Protein AF-A0A6M1ZWC2-F1 (afdb_monomer_lite)

pLDDT: mean 78.91, std 10.88, range [34.09, 90.25]

Sequence (92 aa):
MQEESSILEKAFDHLSAVPFLRKIMKNLWMISTIFLGLMILIEITSIKMNKIKFRKDFLKTISLFILINSFFARIFFLWDKREKKLKLKKKK

Structure (mmCIF, N/CA/C/O backbone):
data_AF-A0A6M1ZWC2-F1
#
_entry.id   AF-A0A6M1ZWC2-F1
#
loop_
_atom_site.group_PDB
_atom_site.id
_atom_site.type_symbol
_atom_site.label_atom_id
_atom_site.label_alt_id
_atom_site.label_comp_id
_atom_site.label_asym_id
_atom_site.label_entity_id
_atom_site.label_seq_id
_atom_site.pdbx_PDB_ins_code
_atom_site.Cartn_x
_atom_site.Cartn_y
_atom_site.Cartn_z
_atom_site.occupancy
_atom_site.B_iso_or_equiv
_atom_site.auth_seq_id
_atom_site.auth_comp_id
_atom_site.auth_asym_id
_atom_site.auth_atom_id
_atom_site.pdbx_PDB_model_num
ATOM 1 N N . MET A 1 1 ? 3.055 -3.193 -33.698 1.00 37.97 1 MET A N 1
ATOM 2 C CA . MET A 1 1 ? 2.167 -2.249 -32.986 1.00 37.97 1 MET A CA 1
ATOM 3 C C . MET A 1 1 ? 2.962 -1.595 -31.871 1.00 37.97 1 MET A C 1
ATOM 5 O O . MET A 1 1 ? 3.344 -2.284 -30.933 1.00 37.97 1 MET A O 1
ATOM 9 N N . GLN A 1 2 ? 3.303 -0.314 -32.018 1.00 34.09 2 GLN A N 1
ATOM 10 C CA . GLN A 1 2 ? 3.825 0.489 -30.912 1.00 34.09 2 GLN A CA 1
ATOM 11 C C . GLN A 1 2 ? 2.638 0.779 -29.987 1.00 34.09 2 GLN A C 1
ATOM 13 O O . GLN A 1 2 ? 1.750 1.535 -30.360 1.00 34.09 2 GLN A O 1
ATOM 18 N N . GLU A 1 3 ? 2.572 0.118 -28.829 1.00 49.47 3 GLU A N 1
ATOM 19 C CA . GLU A 1 3 ? 1.675 0.552 -27.755 1.00 49.47 3 GLU A CA 1
ATOM 20 C C . GLU A 1 3 ? 2.132 1.952 -27.341 1.00 49.47 3 GLU A C 1
ATOM 22 O O . GLU A 1 3 ? 3.241 2.117 -26.823 1.00 49.47 3 GLU A O 1
ATOM 27 N N . GLU A 1 4 ? 1.315 2.969 -27.614 1.00 48.34 4 GLU A N 1
ATOM 28 C CA . GLU A 1 4 ? 1.518 4.294 -27.043 1.00 48.34 4 GLU A CA 1
ATOM 29 C C . GLU A 1 4 ? 1.548 4.144 -25.521 1.00 48.34 4 GLU A C 1
ATOM 31 O O . GLU A 1 4 ? 0.543 3.832 -24.881 1.00 48.34 4 GLU A O 1
ATOM 36 N N . SER A 1 5 ? 2.732 4.306 -24.930 1.00 60.28 5 SER A N 1
ATOM 37 C CA . SER A 1 5 ? 2.897 4.191 -23.486 1.00 60.28 5 SER A CA 1
ATOM 38 C C . SER A 1 5 ? 2.007 5.241 -22.818 1.00 60.28 5 SER A C 1
ATOM 40 O O . SER A 1 5 ? 2.232 6.444 -23.005 1.00 60.28 5 SER A O 1
ATOM 42 N N . SER A 1 6 ? 1.019 4.792 -22.044 1.00 77.56 6 SER A N 1
ATOM 43 C CA . SER A 1 6 ? 0.154 5.668 -21.248 1.00 77.56 6 SER A CA 1
ATOM 44 C C . SER A 1 6 ? 0.995 6.657 -20.427 1.00 77.56 6 SER A C 1
ATOM 46 O O . SER A 1 6 ? 2.107 6.336 -20.003 1.00 77.56 6 SER A O 1
ATOM 48 N N . ILE A 1 7 ? 0.475 7.864 -20.174 1.00 81.56 7 ILE A N 1
ATOM 49 C CA . ILE A 1 7 ? 1.137 8.902 -19.355 1.00 81.56 7 ILE A CA 1
ATOM 50 C C . ILE A 1 7 ? 1.604 8.321 -18.010 1.00 81.56 7 ILE A C 1
ATOM 52 O O . ILE A 1 7 ? 2.690 8.640 -17.526 1.00 81.56 7 ILE A O 1
ATOM 56 N N . LEU A 1 8 ? 0.818 7.397 -17.454 1.00 78.50 8 LEU A N 1
ATOM 57 C CA . LEU A 1 8 ? 1.147 6.679 -16.230 1.00 78.50 8 LEU A CA 1
ATOM 58 C C . LEU A 1 8 ? 2.401 5.799 -16.382 1.00 78.50 8 LEU A C 1
ATOM 60 O O . LEU A 1 8 ? 3.222 5.729 -15.473 1.00 78.50 8 LEU A O 1
ATOM 64 N N . GLU A 1 9 ? 2.587 5.153 -17.534 1.00 77.19 9 GLU A N 1
ATOM 65 C CA . GLU A 1 9 ? 3.781 4.351 -17.811 1.00 77.19 9 GLU A CA 1
ATOM 66 C C . GLU A 1 9 ? 5.029 5.212 -17.969 1.00 77.19 9 GLU A C 1
ATOM 68 O O . GLU A 1 9 ? 6.065 4.870 -17.406 1.00 77.19 9 GLU A O 1
ATOM 73 N N . LYS A 1 10 ? 4.928 6.353 -18.665 1.00 80.69 10 LYS A N 1
ATOM 74 C CA . LYS A 1 10 ? 6.044 7.306 -18.771 1.00 80.69 10 LYS A CA 1
ATOM 75 C C . LYS A 1 10 ? 6.451 7.815 -17.391 1.00 80.69 10 LYS A C 1
ATOM 77 O O . LYS A 1 10 ? 7.635 7.829 -17.066 1.00 80.69 10 LYS A O 1
ATOM 82 N N . ALA A 1 11 ? 5.473 8.157 -16.549 1.00 81.50 11 ALA A N 1
ATOM 83 C CA . ALA A 1 11 ? 5.726 8.536 -15.165 1.00 81.50 11 ALA A CA 1
ATOM 84 C C . ALA A 1 11 ? 6.448 7.415 -14.400 1.00 81.50 11 ALA A C 1
ATOM 86 O O . ALA A 1 11 ? 7.457 7.681 -13.754 1.00 81.50 11 ALA A O 1
ATOM 87 N N . PHE A 1 12 ? 6.016 6.155 -14.517 1.00 82.25 12 PHE A N 1
ATOM 88 C CA . PHE A 1 12 ? 6.717 5.036 -13.879 1.00 82.25 12 PHE A CA 1
ATOM 89 C C . PHE A 1 12 ? 8.128 4.807 -14.413 1.00 82.25 12 PHE A C 1
ATOM 91 O O . PHE A 1 12 ? 9.008 4.460 -13.626 1.00 82.25 12 PHE A O 1
ATOM 98 N N . ASP A 1 13 ? 8.370 5.004 -15.706 1.00 80.81 13 ASP A N 1
ATOM 99 C CA . ASP A 1 13 ? 9.701 4.862 -16.295 1.00 80.81 13 ASP A CA 1
ATOM 100 C C . ASP A 1 13 ? 10.654 5.951 -15.739 1.00 80.81 13 ASP A C 1
ATOM 102 O O . ASP A 1 13 ? 11.775 5.630 -15.338 1.00 80.81 13 ASP A O 1
ATOM 106 N N . HIS A 1 14 ? 10.183 7.197 -15.566 1.00 82.56 14 HIS A N 1
ATOM 107 C CA . HIS A 1 14 ? 10.935 8.263 -14.878 1.00 82.56 14 HIS A CA 1
ATOM 108 C C . HIS A 1 14 ? 11.152 7.978 -13.385 1.00 82.56 14 HIS A C 1
ATOM 110 O O . HIS A 1 14 ? 12.255 8.158 -12.871 1.00 82.56 14 HIS A O 1
ATOM 116 N N . LEU A 1 15 ? 10.127 7.494 -12.679 1.00 79.56 15 LEU A N 1
ATOM 117 C CA . LEU A 1 15 ? 10.229 7.154 -11.257 1.00 79.56 15 LEU A CA 1
ATOM 118 C C . LEU A 1 15 ? 11.191 5.973 -11.033 1.00 79.56 15 LEU A C 1
ATOM 120 O O . LEU A 1 15 ? 11.960 5.975 -10.074 1.00 79.56 15 LEU A O 1
ATOM 124 N N . SER A 1 16 ? 11.204 4.992 -11.942 1.00 77.94 16 SER A N 1
ATOM 125 C CA . SER A 1 16 ? 12.109 3.830 -11.903 1.00 77.94 16 SER A CA 1
ATOM 126 C C . SER A 1 16 ? 13.578 4.201 -12.105 1.00 77.94 16 SER A C 1
ATOM 128 O O . SER A 1 16 ? 14.454 3.438 -11.700 1.00 77.94 16 SER A O 1
ATOM 130 N N . ALA A 1 17 ? 13.873 5.366 -12.690 1.00 79.25 17 ALA A N 1
ATOM 131 C CA . ALA A 1 17 ? 15.239 5.880 -12.765 1.00 79.25 17 ALA A CA 1
ATOM 132 C C . ALA A 1 17 ? 15.790 6.287 -11.383 1.00 79.25 17 ALA A C 1
ATOM 134 O O . ALA A 1 17 ? 17.003 6.391 -11.217 1.00 79.25 17 ALA A O 1
ATOM 135 N N . VAL A 1 18 ? 14.919 6.475 -10.381 1.00 82.62 18 VAL A N 1
ATOM 136 C CA . VAL A 1 18 ? 15.281 6.926 -9.031 1.00 82.62 18 VAL A CA 1
ATOM 137 C C . VAL A 1 18 ? 14.991 5.821 -7.996 1.00 82.62 18 VAL A C 1
ATOM 139 O O . VAL A 1 18 ? 13.932 5.810 -7.361 1.00 82.62 18 VAL A O 1
ATOM 142 N N . PRO A 1 19 ? 15.930 4.888 -7.746 1.00 74.00 19 PRO A N 1
ATOM 143 C CA . PRO A 1 19 ? 15.702 3.726 -6.875 1.00 74.00 19 PRO A CA 1
ATOM 144 C C . PRO A 1 19 ? 15.400 4.092 -5.411 1.00 74.00 19 PRO A C 1
ATOM 146 O O . PRO A 1 19 ? 14.732 3.336 -4.701 1.00 74.00 19 PRO A O 1
ATOM 149 N N . PHE A 1 20 ? 15.842 5.266 -4.950 1.00 81.88 20 PHE A N 1
ATOM 150 C CA . PHE A 1 20 ? 15.532 5.770 -3.609 1.00 81.88 20 PHE A CA 1
ATOM 151 C C . PHE A 1 20 ? 14.038 6.070 -3.425 1.00 81.88 20 PHE A C 1
ATOM 153 O O . PHE A 1 20 ? 13.474 5.790 -2.366 1.00 81.88 20 PHE A O 1
ATOM 160 N N . LEU A 1 21 ? 13.370 6.557 -4.473 1.00 82.00 21 LEU A N 1
ATOM 161 C CA . LEU A 1 21 ? 11.964 6.945 -4.418 1.00 82.00 21 LEU A CA 1
ATOM 162 C C . LEU A 1 21 ? 11.054 5.738 -4.156 1.00 82.00 21 LEU A C 1
ATOM 164 O O . LEU A 1 21 ? 10.088 5.816 -3.399 1.00 82.00 21 LEU A O 1
ATOM 168 N N . ARG A 1 22 ? 11.427 4.579 -4.707 1.00 79.69 22 ARG A N 1
ATOM 169 C CA . ARG A 1 22 ? 10.770 3.299 -4.431 1.00 79.69 22 ARG A CA 1
ATOM 170 C C . ARG A 1 22 ? 10.888 2.902 -2.959 1.00 79.69 22 ARG A C 1
ATOM 172 O O . ARG A 1 22 ? 9.917 2.426 -2.370 1.00 79.69 22 ARG A O 1
ATOM 179 N N . LYS A 1 23 ? 12.072 3.082 -2.362 1.00 83.62 23 LYS A N 1
ATOM 180 C CA . LYS A 1 23 ? 12.312 2.782 -0.942 1.00 83.62 23 LYS A CA 1
ATOM 181 C C . LYS A 1 23 ? 11.474 3.697 -0.048 1.00 83.62 23 LYS A C 1
ATOM 183 O O . LYS A 1 23 ? 10.855 3.198 0.887 1.00 83.62 23 LYS A O 1
ATOM 188 N N . ILE A 1 24 ? 11.388 4.988 -0.382 1.00 85.81 24 ILE A N 1
ATOM 189 C CA . ILE A 1 24 ? 10.502 5.933 0.312 1.00 85.81 24 ILE A CA 1
ATOM 190 C C . ILE A 1 24 ? 9.052 5.470 0.209 1.00 85.81 24 ILE A C 1
ATOM 192 O O . ILE A 1 24 ? 8.421 5.284 1.240 1.00 85.81 24 ILE A O 1
ATOM 196 N N . MET A 1 25 ? 8.540 5.221 -1.001 1.00 82.81 25 MET A N 1
ATOM 197 C CA . MET A 1 25 ? 7.141 4.825 -1.210 1.00 82.81 25 MET A CA 1
ATOM 198 C C . MET A 1 25 ? 6.783 3.550 -0.430 1.00 82.81 25 MET A C 1
ATOM 200 O O . MET A 1 25 ? 5.741 3.490 0.219 1.00 82.81 25 MET A O 1
ATOM 204 N N . LYS A 1 26 ? 7.675 2.548 -0.429 1.00 83.62 26 LYS A N 1
ATOM 205 C CA . LYS A 1 26 ? 7.491 1.312 0.345 1.00 83.62 26 LYS A CA 1
ATOM 206 C C . LYS A 1 26 ? 7.454 1.579 1.851 1.00 83.62 26 LYS A C 1
ATOM 208 O O . LYS A 1 26 ? 6.597 1.033 2.539 1.00 83.62 26 LYS A O 1
ATOM 213 N N . ASN A 1 27 ? 8.373 2.398 2.360 1.00 86.06 27 ASN A N 1
ATOM 214 C CA . ASN A 1 27 ? 8.408 2.751 3.778 1.00 86.06 27 ASN A CA 1
ATOM 215 C C . ASN A 1 27 ? 7.160 3.541 4.177 1.00 86.06 27 ASN A C 1
ATOM 217 O O . ASN A 1 27 ? 6.570 3.255 5.211 1.00 86.06 27 ASN A O 1
ATOM 221 N N . LEU A 1 28 ? 6.725 4.480 3.337 1.00 85.19 28 LEU A N 1
ATOM 222 C CA . LEU A 1 28 ? 5.549 5.309 3.576 1.00 85.19 28 LEU A CA 1
ATOM 223 C C . LEU A 1 28 ? 4.278 4.454 3.640 1.00 85.19 28 LEU A C 1
ATOM 225 O O . LEU A 1 28 ? 3.497 4.602 4.573 1.00 85.19 28 LEU A O 1
ATOM 229 N N . TRP A 1 29 ? 4.136 3.494 2.719 1.00 84.25 29 TRP A N 1
ATOM 230 C CA . TRP A 1 29 ? 3.046 2.514 2.716 1.00 84.25 29 TRP A CA 1
ATOM 231 C C . TRP A 1 29 ? 3.071 1.568 3.929 1.00 84.25 29 TRP A C 1
ATOM 233 O O . TRP A 1 29 ? 2.036 1.196 4.486 1.00 84.25 29 TRP A O 1
ATOM 243 N N . MET A 1 30 ? 4.260 1.158 4.372 1.00 85.25 30 MET A N 1
ATOM 244 C CA . MET A 1 30 ? 4.394 0.300 5.549 1.00 85.25 30 MET A CA 1
ATOM 245 C C . MET A 1 30 ? 4.034 1.061 6.830 1.00 85.25 30 MET A C 1
ATOM 247 O O . MET A 1 30 ? 3.254 0.565 7.640 1.00 85.25 30 MET A O 1
ATOM 251 N N . ILE A 1 31 ? 4.551 2.283 6.985 1.00 87.44 31 ILE A N 1
ATOM 252 C CA . ILE A 1 31 ? 4.273 3.154 8.131 1.00 87.44 31 ILE A CA 1
ATOM 253 C C . ILE A 1 31 ? 2.785 3.503 8.185 1.00 87.44 31 ILE A C 1
ATOM 255 O O . ILE A 1 31 ? 2.188 3.407 9.255 1.00 87.44 31 ILE A O 1
ATOM 259 N N . SER A 1 32 ? 2.162 3.840 7.049 1.00 84.38 32 SER A N 1
ATOM 260 C CA . SER A 1 32 ? 0.724 4.118 6.993 1.00 84.38 32 SER A CA 1
ATOM 261 C C . SER A 1 32 ? -0.092 2.908 7.454 1.00 84.38 32 SER A C 1
ATOM 263 O O . SER A 1 32 ? -0.992 3.043 8.281 1.00 84.38 32 SER A O 1
ATOM 265 N N . THR A 1 33 ? 0.261 1.708 6.992 1.00 86.19 33 THR A N 1
ATOM 266 C CA . THR A 1 33 ? -0.423 0.463 7.374 1.00 86.19 33 THR A CA 1
ATOM 267 C C . THR A 1 33 ? -0.279 0.159 8.870 1.00 86.19 33 THR A C 1
ATOM 269 O O . THR A 1 33 ? -1.266 -0.184 9.521 1.00 86.19 33 THR A O 1
ATOM 272 N N . ILE A 1 34 ? 0.920 0.331 9.439 1.00 89.00 34 ILE A N 1
ATOM 273 C CA . ILE A 1 34 ? 1.162 0.156 10.881 1.00 89.00 34 ILE A CA 1
ATOM 274 C C . ILE A 1 34 ? 0.353 1.175 11.690 1.00 89.00 34 ILE A C 1
ATOM 276 O O . ILE A 1 34 ? -0.300 0.809 12.666 1.00 89.00 34 ILE A O 1
ATOM 280 N N . PHE A 1 35 ? 0.355 2.441 11.267 1.00 85.69 35 PHE A N 1
ATOM 281 C CA . PHE A 1 35 ? -0.388 3.508 11.931 1.00 85.69 35 PHE A CA 1
ATOM 282 C C . PHE A 1 35 ? -1.897 3.230 11.951 1.00 85.69 35 PHE A C 1
ATOM 284 O O . PHE A 1 35 ? -2.534 3.380 12.993 1.00 85.69 35 PHE A O 1
ATOM 291 N N . LEU A 1 36 ? -2.460 2.742 10.839 1.00 87.12 36 LEU A N 1
ATOM 292 C CA . LEU A 1 36 ? -3.860 2.319 10.774 1.00 87.12 36 LEU A CA 1
ATOM 293 C C . LEU A 1 36 ? -4.162 1.192 11.773 1.00 87.12 36 LEU A C 1
ATOM 295 O O . LEU A 1 36 ? -5.161 1.256 12.489 1.00 87.12 36 LEU A O 1
ATOM 299 N N . GLY A 1 37 ? -3.291 0.181 11.846 1.00 88.38 37 GLY A N 1
ATOM 300 C CA . GLY A 1 37 ? -3.430 -0.922 12.798 1.00 88.38 37 GLY A CA 1
ATOM 301 C C . GLY A 1 37 ? -3.407 -0.447 14.253 1.00 88.38 37 GLY A C 1
ATOM 302 O O . GLY A 1 37 ? -4.270 -0.831 15.041 1.00 88.38 37 GLY A O 1
ATOM 303 N N . LEU A 1 38 ? -2.474 0.447 14.595 1.00 90.25 38 LEU A N 1
ATOM 304 C CA . LEU A 1 38 ? -2.388 1.052 15.928 1.00 90.25 38 LEU A CA 1
ATOM 305 C C . LEU A 1 38 ? -3.637 1.864 16.273 1.00 90.25 38 LEU A C 1
ATOM 307 O O . LEU A 1 38 ? -4.177 1.710 17.365 1.00 90.25 38 LEU A O 1
ATOM 311 N N . MET A 1 39 ? -4.134 2.681 15.341 1.00 85.56 39 MET A N 1
ATOM 312 C CA . MET A 1 39 ? -5.370 3.439 15.537 1.00 85.56 39 MET A CA 1
ATOM 313 C C . MET A 1 39 ? -6.557 2.517 15.846 1.00 85.56 39 MET A C 1
ATOM 315 O O . MET A 1 39 ? -7.299 2.778 16.794 1.00 85.56 39 MET A O 1
ATOM 319 N N . ILE A 1 40 ? -6.722 1.424 15.092 1.00 87.75 40 ILE A N 1
ATOM 320 C CA . ILE A 1 40 ? -7.795 0.439 15.315 1.00 87.75 40 ILE A CA 1
ATOM 321 C C . ILE A 1 40 ? -7.669 -0.203 16.702 1.00 87.75 40 ILE A C 1
ATOM 323 O O . ILE A 1 40 ? -8.659 -0.292 17.427 1.00 87.75 40 ILE A O 1
ATOM 327 N N . LEU A 1 41 ? -6.459 -0.613 17.096 1.00 89.25 41 LEU A N 1
ATOM 328 C CA . LEU A 1 41 ? -6.210 -1.222 18.406 1.00 89.25 41 LEU A CA 1
ATOM 329 C C . LEU A 1 41 ? -6.503 -0.262 19.562 1.00 89.25 41 LEU A C 1
ATOM 331 O O . LEU A 1 41 ? -7.097 -0.680 20.559 1.00 89.25 41 LEU A O 1
ATOM 335 N N . ILE A 1 42 ? -6.131 1.015 19.432 1.00 85.69 42 ILE A N 1
ATOM 336 C CA . ILE A 1 42 ? -6.436 2.047 20.430 1.00 85.69 42 ILE A CA 1
ATOM 337 C C . ILE A 1 42 ? -7.949 2.209 20.579 1.00 85.69 42 ILE A C 1
ATOM 339 O O . ILE A 1 42 ? -8.440 2.216 21.707 1.00 85.69 42 ILE A O 1
ATOM 343 N N . GLU A 1 43 ? -8.704 2.283 19.478 1.00 82.75 43 GLU A N 1
ATOM 344 C CA . GLU A 1 43 ? -10.161 2.431 19.557 1.00 82.75 43 GLU A CA 1
ATOM 345 C C . GLU A 1 43 ? -10.820 1.188 20.180 1.00 82.75 43 GLU A C 1
ATOM 347 O O . GLU A 1 43 ? -11.649 1.325 21.076 1.00 82.75 43 GLU A O 1
ATOM 352 N N . ILE A 1 44 ? -10.404 -0.028 19.800 1.00 85.94 44 ILE A N 1
ATOM 353 C CA . ILE A 1 44 ? -10.906 -1.280 20.400 1.00 85.94 44 ILE A CA 1
ATOM 354 C C . ILE A 1 44 ? -10.619 -1.322 21.907 1.00 85.94 44 ILE A C 1
ATOM 356 O O . ILE A 1 44 ? -11.497 -1.657 22.706 1.00 85.94 44 ILE A O 1
ATOM 360 N N . THR A 1 45 ? -9.401 -0.956 22.307 1.00 84.69 45 THR A N 1
ATOM 361 C CA . THR A 1 45 ? -8.993 -0.931 23.719 1.00 84.69 45 THR A CA 1
ATOM 362 C C . THR A 1 45 ? -9.776 0.129 24.493 1.00 84.69 45 THR A C 1
ATOM 364 O O . THR A 1 45 ? -10.236 -0.133 25.602 1.00 84.69 45 THR A O 1
ATOM 367 N N . SER A 1 46 ? -10.009 1.296 23.886 1.00 81.69 46 SER A N 1
ATOM 368 C CA . SER A 1 46 ? -10.802 2.390 24.454 1.00 81.69 46 SER A CA 1
ATOM 369 C C . SER A 1 46 ? -12.265 1.992 24.682 1.00 81.69 46 SER A C 1
ATOM 371 O O . SER A 1 46 ? -12.810 2.233 25.763 1.00 81.69 46 SER A O 1
ATOM 373 N N . ILE A 1 47 ? -12.878 1.307 23.711 1.00 82.12 47 ILE A N 1
ATOM 374 C CA . ILE A 1 47 ? -14.238 0.760 23.823 1.00 82.12 47 ILE A CA 1
ATOM 375 C C . ILE A 1 47 ? -14.306 -0.265 24.960 1.00 82.12 47 ILE A C 1
ATOM 377 O O . ILE A 1 47 ? -15.241 -0.233 25.762 1.00 82.12 47 ILE A O 1
ATOM 381 N N . LYS A 1 48 ? -13.302 -1.148 25.054 1.00 81.00 48 LYS A N 1
ATOM 382 C CA . LYS A 1 48 ? -13.248 -2.215 26.061 1.00 81.00 48 LYS A CA 1
ATOM 383 C C . LYS A 1 48 ? -13.001 -1.688 27.480 1.00 81.00 48 LYS A C 1
ATOM 385 O O . LYS A 1 48 ? -13.604 -2.208 28.412 1.00 81.00 48 LYS A O 1
ATOM 390 N N . MET A 1 49 ? -12.132 -0.688 27.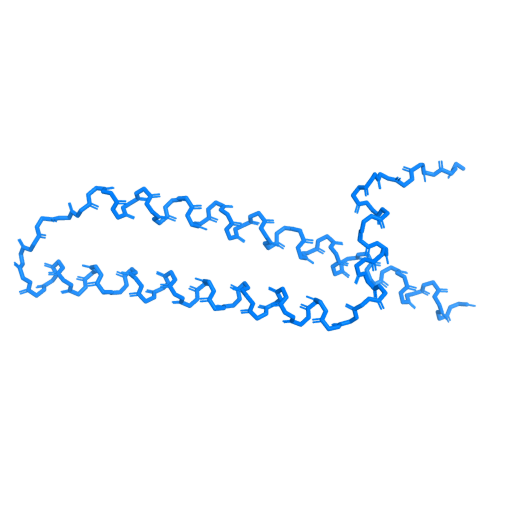654 1.00 79.00 49 MET A N 1
ATOM 391 C CA . MET A 1 49 ? -11.749 -0.180 28.980 1.00 79.00 49 MET A CA 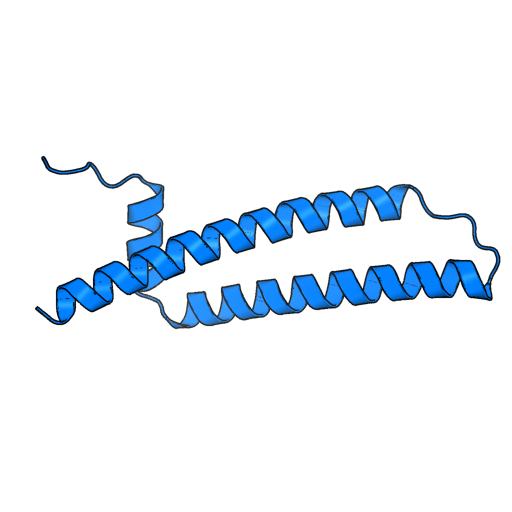1
ATOM 392 C C . MET A 1 49 ? -12.715 0.872 29.540 1.00 79.00 49 MET A C 1
ATOM 394 O O . MET A 1 49 ? -12.991 0.836 30.733 1.00 79.00 49 MET A O 1
ATOM 398 N N . ASN A 1 50 ? -13.256 1.783 28.721 1.00 60.50 50 ASN A N 1
ATOM 399 C CA . ASN A 1 50 ? -13.900 3.000 29.244 1.00 60.50 50 ASN A CA 1
ATOM 400 C C . ASN A 1 50 ? -15.400 3.160 28.933 1.00 60.50 50 ASN A C 1
ATOM 402 O O . ASN A 1 50 ? -15.944 4.233 29.185 1.00 60.50 50 ASN A O 1
ATOM 406 N N . LYS A 1 51 ? -16.100 2.155 28.377 1.00 57.09 51 LYS A N 1
ATOM 407 C CA . LYS A 1 51 ? -17.502 2.311 27.903 1.00 57.09 51 LYS A CA 1
ATOM 408 C C . LYS A 1 51 ? -17.696 3.574 27.029 1.00 57.09 51 LYS A C 1
ATOM 410 O O . LYS A 1 51 ? -18.772 4.173 27.010 1.00 57.09 51 LYS A O 1
ATOM 415 N N . ILE A 1 52 ? -16.651 4.008 26.319 1.00 63.22 52 ILE A N 1
ATOM 416 C CA . ILE A 1 52 ? -16.701 5.194 25.459 1.00 63.22 52 ILE A CA 1
ATOM 417 C C . ILE A 1 52 ? -17.556 4.858 24.238 1.00 63.22 52 ILE A C 1
ATOM 419 O O . ILE A 1 52 ? -17.393 3.805 23.619 1.00 63.22 52 ILE A O 1
ATOM 423 N N . LYS A 1 53 ? -18.490 5.754 23.891 1.00 66.06 53 LYS A N 1
ATOM 424 C CA . LYS A 1 53 ? -19.287 5.623 22.667 1.00 66.06 53 LYS A CA 1
ATOM 425 C C . LYS A 1 53 ? -18.351 5.624 21.460 1.00 66.06 53 LYS A C 1
ATOM 427 O O . LYS A 1 53 ? -17.560 6.549 21.292 1.00 66.06 53 LYS A O 1
ATOM 432 N N . PHE A 1 54 ? -18.488 4.603 20.618 1.00 69.50 54 PHE A N 1
ATOM 433 C CA . PHE A 1 54 ? -17.768 4.477 19.355 1.00 69.50 54 PHE A CA 1
ATOM 434 C C . PHE A 1 54 ? -17.838 5.784 18.547 1.00 69.50 54 PHE A C 1
ATOM 436 O O . PHE A 1 54 ? -18.933 6.295 18.278 1.00 69.50 54 PHE A O 1
ATOM 443 N N . ARG A 1 55 ? -16.688 6.322 18.127 1.00 76.44 55 ARG A N 1
ATOM 444 C CA . ARG A 1 55 ? -16.637 7.566 17.349 1.00 76.44 55 ARG A CA 1
ATOM 445 C C . ARG A 1 55 ? -16.930 7.277 15.881 1.00 76.44 55 ARG A C 1
ATOM 447 O O . ARG A 1 55 ? -16.114 6.701 15.174 1.00 76.44 55 ARG A O 1
ATOM 454 N N . LYS A 1 56 ? -18.088 7.706 15.370 1.00 78.62 56 LYS A N 1
ATOM 455 C CA . LYS A 1 56 ? -18.439 7.520 13.944 1.00 78.62 56 LYS A CA 1
ATOM 456 C C . LYS A 1 56 ? -17.420 8.157 12.991 1.00 78.62 56 LYS A C 1
ATOM 458 O O . LYS A 1 56 ? -17.191 7.629 11.906 1.00 78.62 56 LYS A O 1
ATOM 463 N N . ASP A 1 57 ? -16.776 9.248 13.396 1.00 80.75 57 ASP A N 1
ATOM 464 C CA . ASP A 1 57 ? -15.738 9.888 12.583 1.00 80.75 57 ASP A CA 1
ATOM 465 C C . ASP A 1 57 ? -14.462 9.044 12.486 1.00 80.75 57 ASP A C 1
ATOM 467 O O . ASP A 1 57 ? -13.775 9.093 11.471 1.00 80.75 57 ASP A O 1
ATOM 471 N N . PHE A 1 58 ? -14.204 8.168 13.460 1.00 82.25 58 PHE A N 1
ATOM 472 C CA . PHE A 1 58 ? -13.118 7.194 13.389 1.00 82.25 58 PHE A CA 1
ATOM 473 C C . PHE A 1 58 ? -13.338 6.169 12.265 1.00 82.25 58 PHE A C 1
ATOM 475 O O . PHE A 1 58 ? -12.414 5.863 11.514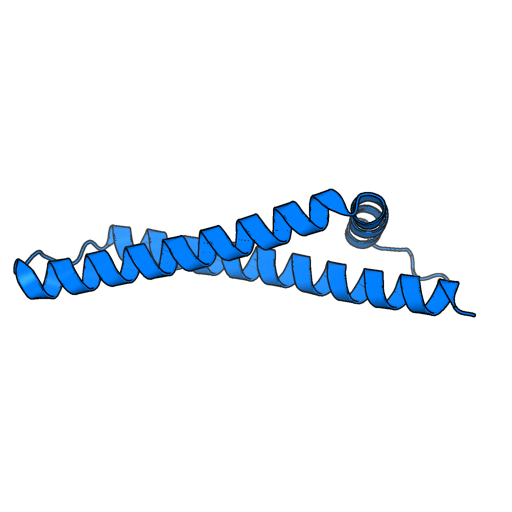 1.00 82.25 58 PHE A O 1
ATOM 482 N N . LEU A 1 59 ? -14.582 5.712 12.070 1.00 81.75 59 LEU A N 1
ATOM 483 C CA . LEU A 1 59 ? -14.962 4.841 10.948 1.00 81.75 59 LEU A CA 1
ATOM 484 C C . LEU A 1 59 ? -14.733 5.516 9.589 1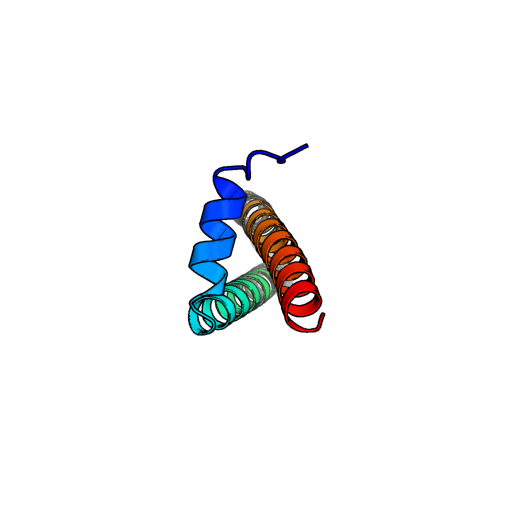.00 81.75 59 LEU A C 1
ATOM 486 O O . LEU A 1 59 ? -14.254 4.866 8.657 1.00 81.75 59 LEU A O 1
ATOM 490 N N . LYS A 1 60 ? -15.035 6.818 9.472 1.00 85.75 60 LYS A N 1
ATOM 491 C CA . LYS A 1 60 ? -14.760 7.592 8.250 1.00 85.75 60 LYS A CA 1
ATOM 492 C C . LYS A 1 60 ? -13.259 7.687 7.989 1.00 85.75 60 LYS A C 1
ATOM 494 O O . LYS A 1 60 ? -12.832 7.437 6.866 1.00 85.75 60 LYS A O 1
ATOM 499 N N . THR A 1 61 ? -12.468 7.979 9.023 1.00 83.75 61 THR A N 1
ATOM 500 C CA . THR A 1 61 ? -11.004 8.042 8.928 1.00 83.75 61 THR A CA 1
ATOM 501 C C . THR A 1 61 ? -10.418 6.700 8.510 1.00 83.75 61 THR A C 1
ATOM 503 O O . THR A 1 61 ? -9.647 6.664 7.558 1.00 83.75 61 THR A O 1
ATOM 506 N N . ILE A 1 62 ? -10.835 5.589 9.131 1.00 85.81 62 ILE A N 1
ATOM 507 C CA . ILE A 1 62 ? -10.411 4.240 8.721 1.00 85.81 62 ILE A CA 1
ATOM 508 C C . ILE A 1 62 ? -10.771 3.982 7.262 1.00 85.81 62 ILE A C 1
ATOM 510 O O . ILE A 1 62 ? -9.923 3.534 6.496 1.00 85.81 62 ILE A O 1
ATOM 514 N N . SER A 1 63 ? -12.014 4.265 6.870 1.00 85.62 63 SER A N 1
ATOM 515 C CA . SER A 1 63 ? -12.494 3.976 5.516 1.00 85.62 63 SER A CA 1
ATOM 516 C C . SER A 1 63 ? -11.701 4.752 4.470 1.00 85.62 63 SER A C 1
ATOM 518 O O . SER A 1 63 ? -11.209 4.160 3.512 1.00 85.62 63 SER A O 1
ATOM 520 N N . LEU A 1 64 ? -11.505 6.056 4.686 1.00 86.50 64 LEU A N 1
ATOM 521 C CA . LEU A 1 64 ? -10.696 6.909 3.817 1.00 86.50 64 LEU A CA 1
ATOM 522 C C . LEU A 1 64 ? -9.251 6.402 3.740 1.00 86.50 64 LEU A C 1
ATOM 524 O O . LEU A 1 64 ? -8.673 6.311 2.658 1.00 86.50 64 LEU A O 1
ATOM 528 N N . PHE A 1 65 ? -8.686 6.019 4.883 1.00 85.00 65 PHE A N 1
ATOM 529 C CA . PHE A 1 65 ? -7.314 5.549 4.969 1.00 85.00 65 PHE A CA 1
ATOM 530 C C . PHE A 1 65 ? -7.119 4.209 4.254 1.00 85.00 65 PHE A C 1
ATOM 532 O O . PHE A 1 65 ? -6.162 4.061 3.503 1.00 85.00 65 PHE A O 1
ATOM 539 N N . ILE A 1 66 ? -8.039 3.251 4.408 1.00 86.00 66 ILE A N 1
ATOM 540 C CA . ILE A 1 66 ? -8.018 1.972 3.678 1.00 86.00 66 ILE A CA 1
ATOM 541 C C . ILE A 1 66 ? -8.082 2.212 2.167 1.00 86.00 66 ILE A C 1
ATOM 543 O O . ILE A 1 66 ? -7.345 1.574 1.410 1.00 86.00 66 ILE A O 1
ATOM 547 N N . LEU A 1 67 ? -8.930 3.142 1.725 1.00 86.94 67 LEU A N 1
ATOM 548 C CA . LEU A 1 67 ? -9.126 3.463 0.311 1.00 86.94 67 LEU A CA 1
ATOM 549 C C . LEU A 1 67 ? -7.852 4.060 -0.304 1.00 86.94 67 LEU A C 1
ATOM 551 O O . LEU A 1 67 ? -7.372 3.581 -1.334 1.00 86.94 67 LEU A O 1
ATOM 555 N N . ILE A 1 68 ? -7.250 5.036 0.381 1.00 85.06 68 ILE A N 1
ATOM 556 C CA . ILE A 1 68 ? -5.985 5.661 -0.021 1.00 85.06 68 ILE A CA 1
ATOM 557 C C . ILE A 1 68 ? -4.842 4.635 -0.002 1.00 85.06 68 ILE A C 1
ATOM 559 O O . ILE A 1 68 ? -4.085 4.523 -0.966 1.00 85.06 68 ILE A O 1
ATOM 563 N N . ASN A 1 69 ? -4.733 3.836 1.060 1.00 85.69 69 ASN A N 1
ATOM 564 C CA . ASN A 1 69 ? -3.659 2.854 1.214 1.00 85.69 69 ASN A CA 1
ATOM 565 C C . ASN A 1 69 ? -3.726 1.758 0.135 1.00 85.69 69 ASN A C 1
ATOM 567 O O . ASN A 1 69 ? -2.697 1.342 -0.397 1.00 85.69 69 ASN A O 1
ATOM 571 N N . SER A 1 70 ? -4.937 1.337 -0.243 1.00 84.50 70 SER A N 1
ATOM 572 C CA . SER A 1 70 ? -5.166 0.374 -1.330 1.00 84.50 70 SER A CA 1
ATOM 573 C C . SER A 1 70 ? -4.832 0.962 -2.702 1.00 84.50 70 SER A C 1
ATOM 575 O O . SER A 1 70 ? -4.255 0.276 -3.549 1.00 84.50 70 SER A O 1
ATOM 577 N N . PHE A 1 71 ? -5.139 2.244 -2.920 1.00 84.56 71 PHE A N 1
ATOM 578 C CA . PHE A 1 71 ? -4.740 2.956 -4.133 1.00 84.56 71 PHE A CA 1
ATOM 579 C C . PHE A 1 71 ? -3.212 2.997 -4.277 1.00 84.56 71 PHE A C 1
ATOM 581 O O . PHE A 1 71 ? -2.682 2.584 -5.310 1.00 84.56 71 PHE A O 1
ATOM 588 N N . PHE A 1 72 ? -2.487 3.392 -3.226 1.00 81.31 72 PHE A N 1
ATOM 589 C CA . PHE A 1 72 ? -1.020 3.406 -3.245 1.00 81.31 72 PHE A CA 1
ATOM 590 C C . PHE A 1 72 ? -0.415 2.010 -3.421 1.00 81.31 72 PHE A C 1
ATOM 592 O O . PHE A 1 72 ? 0.533 1.857 -4.192 1.00 81.31 72 PHE A O 1
ATOM 599 N N . ALA A 1 73 ? -0.987 0.978 -2.795 1.00 84.62 73 ALA A N 1
ATOM 600 C CA . ALA A 1 73 ? -0.563 -0.406 -3.007 1.00 84.62 73 ALA A CA 1
ATOM 601 C C . ALA A 1 73 ? -0.706 -0.830 -4.480 1.00 84.62 73 ALA A C 1
ATOM 603 O O . ALA A 1 73 ? 0.194 -1.459 -5.040 1.00 84.62 73 ALA A O 1
ATOM 604 N N . ARG A 1 74 ? -1.804 -0.438 -5.142 1.00 86.06 74 ARG A N 1
ATOM 605 C CA . ARG A 1 74 ? -2.029 -0.710 -6.570 1.00 86.06 74 ARG A CA 1
ATOM 606 C C . ARG A 1 74 ? -1.018 0.013 -7.459 1.00 86.06 74 ARG A C 1
ATOM 608 O O . ARG A 1 74 ? -0.481 -0.601 -8.381 1.00 86.06 74 ARG A O 1
ATOM 615 N N . ILE A 1 75 ? -0.731 1.283 -7.176 1.00 84.19 75 ILE A N 1
ATOM 616 C CA . ILE A 1 75 ? 0.301 2.055 -7.882 1.00 84.19 75 ILE A CA 1
ATOM 617 C C . ILE A 1 75 ? 1.677 1.401 -7.705 1.00 84.19 75 ILE A C 1
ATOM 619 O O . ILE A 1 75 ? 2.383 1.176 -8.687 1.00 84.19 75 ILE A O 1
ATOM 623 N N . PHE A 1 76 ? 2.029 1.008 -6.479 1.00 84.38 76 PHE A N 1
ATOM 624 C CA . PHE A 1 76 ? 3.285 0.319 -6.186 1.00 84.38 76 PHE A CA 1
ATOM 625 C C . PHE A 1 76 ? 3.392 -1.033 -6.905 1.00 84.38 76 PHE A C 1
ATOM 627 O O . PHE A 1 76 ? 4.446 -1.364 -7.444 1.00 84.38 76 PHE A O 1
ATOM 634 N N . PHE A 1 77 ? 2.304 -1.803 -6.973 1.00 85.44 77 PHE A N 1
ATOM 635 C CA . PHE A 1 77 ? 2.265 -3.073 -7.699 1.00 85.44 77 PHE A CA 1
ATOM 636 C C . PHE A 1 77 ? 2.478 -2.895 -9.210 1.00 85.44 77 PHE A C 1
ATOM 638 O O . PHE A 1 77 ? 3.248 -3.640 -9.821 1.00 85.44 77 PHE A O 1
ATOM 645 N N . LEU A 1 78 ? 1.821 -1.903 -9.821 1.00 84.00 78 LEU A N 1
ATOM 646 C CA . LEU A 1 78 ? 2.008 -1.584 -11.241 1.00 84.00 78 LEU A CA 1
ATOM 647 C C . LEU A 1 78 ? 3.446 -1.145 -11.531 1.00 84.00 78 LEU A C 1
ATOM 649 O O . LEU A 1 78 ? 4.045 -1.611 -12.503 1.00 84.00 78 LEU A O 1
ATOM 653 N N . TRP A 1 79 ? 4.013 -0.320 -10.651 1.00 83.81 79 TRP A N 1
ATOM 654 C CA . TRP A 1 79 ? 5.405 0.105 -10.731 1.00 83.81 79 TRP A CA 1
ATOM 655 C C . TRP A 1 79 ? 6.371 -1.091 -10.625 1.00 83.81 79 TRP A C 1
ATOM 657 O O . TRP A 1 79 ? 7.222 -1.271 -11.498 1.00 83.81 79 TRP A O 1
ATOM 667 N N . ASP A 1 80 ? 6.188 -1.989 -9.649 1.00 83.00 80 ASP A N 1
ATOM 668 C CA . ASP A 1 80 ? 7.019 -3.195 -9.491 1.00 83.00 80 ASP A CA 1
ATOM 669 C C . ASP A 1 80 ? 6.928 -4.133 -10.710 1.00 83.00 80 ASP A C 1
ATOM 671 O O . ASP A 1 80 ? 7.939 -4.669 -11.180 1.00 83.00 80 ASP A O 1
ATOM 675 N N . LYS A 1 81 ? 5.727 -4.296 -11.281 1.00 84.12 81 LYS A N 1
ATOM 676 C CA . LYS A 1 81 ? 5.513 -5.082 -12.506 1.00 84.12 81 LYS A CA 1
ATOM 677 C C . LYS A 1 81 ? 6.263 -4.484 -13.701 1.00 84.12 81 LYS A C 1
ATOM 679 O O . LYS A 1 81 ? 6.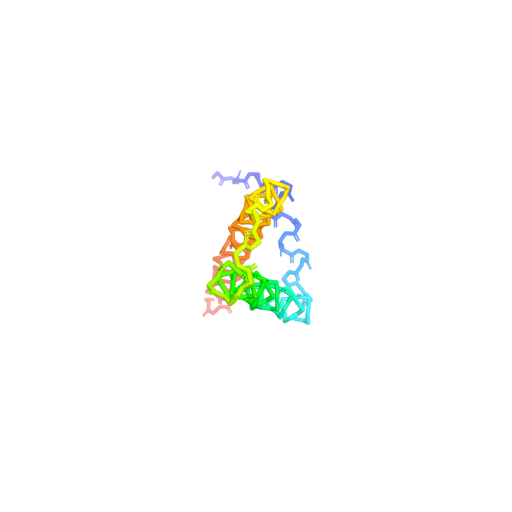832 -5.237 -14.497 1.00 84.12 81 LYS A O 1
ATOM 684 N N . ARG A 1 82 ? 6.286 -3.153 -13.837 1.00 80.38 82 ARG A N 1
ATOM 685 C CA . ARG A 1 82 ? 7.007 -2.453 -14.913 1.00 80.38 82 ARG A CA 1
ATOM 686 C C . ARG A 1 82 ? 8.520 -2.579 -14.754 1.00 80.38 82 ARG A C 1
ATOM 688 O O . ARG A 1 82 ? 9.187 -2.961 -15.714 1.00 80.38 82 ARG A O 1
ATOM 695 N N . GLU A 1 83 ? 9.059 -2.376 -13.553 1.00 77.88 83 GLU A N 1
ATOM 696 C CA . GLU A 1 83 ? 10.493 -2.563 -13.290 1.00 77.88 83 GLU A CA 1
ATOM 697 C C . GLU A 1 83 ? 10.960 -3.992 -13.595 1.00 77.88 83 GLU A C 1
ATOM 699 O O . GLU A 1 83 ? 12.015 -4.185 -14.203 1.00 77.88 83 GLU A O 1
ATOM 704 N N . LYS A 1 84 ? 10.171 -5.010 -13.222 1.00 80.50 84 LYS A N 1
ATOM 705 C CA . LYS A 1 84 ? 10.464 -6.412 -13.565 1.00 80.50 84 LYS A CA 1
ATOM 706 C C . LYS A 1 84 ? 10.542 -6.620 -15.080 1.00 80.50 84 LYS A C 1
ATOM 708 O O . LYS A 1 84 ? 11.482 -7.259 -15.553 1.00 80.50 84 LYS A O 1
ATOM 713 N N . LYS A 1 85 ? 9.617 -6.032 -15.851 1.00 80.62 85 LYS A N 1
ATOM 714 C CA . LYS A 1 85 ? 9.662 -6.058 -17.325 1.00 80.62 85 LYS A CA 1
ATOM 715 C C . LYS A 1 85 ? 10.909 -5.354 -17.881 1.00 80.62 85 LYS A C 1
ATOM 717 O O . LYS A 1 85 ? 11.540 -5.888 -18.791 1.00 80.62 85 LYS A O 1
ATOM 722 N N . LEU A 1 86 ? 11.293 -4.196 -17.336 1.00 76.88 86 LEU A N 1
ATOM 723 C CA . LEU A 1 86 ? 12.488 -3.456 -17.768 1.00 76.88 86 LEU A CA 1
ATOM 724 C C . LEU A 1 86 ? 13.788 -4.228 -17.483 1.00 76.88 86 LEU A C 1
ATOM 726 O O . LEU A 1 86 ? 14.667 -4.283 -18.342 1.00 76.88 86 LEU A O 1
ATOM 730 N N . LYS A 1 87 ? 13.903 -4.880 -16.317 1.00 76.62 87 LYS A N 1
ATOM 731 C CA . LYS A 1 87 ? 15.066 -5.722 -15.972 1.00 76.62 87 LYS A CA 1
ATOM 732 C C . LYS A 1 87 ? 15.213 -6.933 -16.894 1.00 76.62 87 LYS A C 1
ATOM 734 O O . LYS A 1 87 ? 16.334 -7.283 -17.247 1.00 76.62 87 LYS A O 1
ATOM 739 N N . LEU A 1 88 ? 14.102 -7.550 -17.303 1.00 71.88 88 LEU A N 1
ATOM 740 C CA . LEU A 1 88 ? 14.110 -8.666 -18.255 1.00 71.88 88 LEU A CA 1
ATOM 741 C C . LEU A 1 88 ? 14.551 -8.234 -19.659 1.00 71.88 88 LEU A C 1
ATOM 743 O O . LEU A 1 88 ? 15.275 -8.978 -20.310 1.00 71.88 88 LEU A O 1
ATOM 747 N N . LYS A 1 89 ? 14.173 -7.027 -20.106 1.00 67.81 89 LYS A N 1
ATOM 748 C CA . LYS A 1 89 ? 14.644 -6.474 -21.386 1.00 67.81 89 LYS A CA 1
ATOM 749 C C . LYS A 1 89 ? 16.144 -6.171 -21.393 1.00 67.81 89 LYS A C 1
ATOM 751 O O . LYS A 1 89 ? 16.764 -6.381 -22.416 1.00 67.81 89 LYS A O 1
ATOM 756 N N . LYS A 1 90 ? 16.724 -5.714 -20.276 1.00 63.12 90 LYS A N 1
ATOM 757 C CA . LYS A 1 90 ? 18.173 -5.436 -20.166 1.00 63.12 90 LYS A CA 1
ATOM 758 C C . LYS A 1 90 ? 19.060 -6.690 -20.088 1.00 63.12 90 LYS A C 1
ATOM 760 O O . LYS A 1 90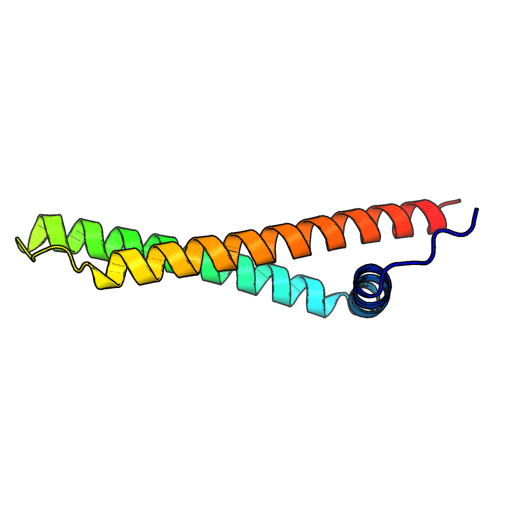 ? 20.273 -6.561 -20.174 1.00 63.12 90 LYS A O 1
ATOM 765 N N . LYS A 1 91 ? 18.480 -7.868 -19.833 1.00 60.62 91 LYS A N 1
ATOM 766 C CA . LYS A 1 91 ? 19.201 -9.153 -19.739 1.00 60.62 91 LYS A CA 1
ATOM 767 C C . LYS A 1 91 ? 19.234 -9.941 -21.058 1.00 60.62 91 LYS A C 1
ATOM 769 O O . LYS A 1 91 ? 19.896 -10.974 -21.094 1.00 60.62 91 LYS A O 1
ATOM 774 N N . LYS A 1 92 ? 18.494 -9.501 -22.077 1.00 50.97 92 LYS A N 1
ATOM 775 C CA . LYS A 1 92 ? 18.600 -9.979 -23.461 1.00 50.97 92 LYS A CA 1
ATOM 776 C C . LYS A 1 92 ? 19.480 -9.019 -24.243 1.00 50.97 92 LYS A C 1
ATOM 778 O O . LYS A 1 92 ? 20.147 -9.514 -25.169 1.00 50.97 92 LYS A O 1
#

Foldseek 3Di:
DPDPQPPLRVVLVVCLVPVVSLVVLVVVLVVLVVVLVVLVVVQVVCCVPPVDPRDPVSVVVSVVSVVVSVVSVVSSVVSVVSVVVVVVVVVD

Secondary structure (DSSP, 8-state):
------HHHHHHHHHHT-HHHHHHHHHHHHHHHHHHHHHHHHHHHHHHHH-PPP-HHHHHHHHHHHHHHHHHHHHHHHHHHHHHHHHHHTT-

Radius of gyration: 19.13 Å; chains: 1; bounding box: 38×20×62 Å